Protein AF-A0A3B0P001-F1 (afdb_monomer)

Secondary structure (DSSP, 8-state):
-PPPSEEEEEEETTEEEEEEEEE-S-SS-EEEEETTEEEEEE-HHHHSSHHHHHHHHHHHHHHHHHHHH--PPP---BTTTTEEEETTEEEEEEEETTEEEEE-TTS-EEEEEEPPS-TTS-HHHHHHHHHHHHHHHHHHHHHHHHHHHHHTS---------------

Sequence (168 aa):
MKHPNQVRKTKINNQEYEIKFFYSNAKHVYLTYEDGAFLVRGSIINLLNSRFENFLNKAMLNILKKLSLKSKPKLEIDTLNKKIYYFGNLLNYQIKNNLIYLIDAKNNIIKKFKKSNNDKFDDAFLIKNFLKKELLSKFDFFAKEAANSILKKNLDFKYSLRDKKTSW

Foldseek 3Di:
DDAAPDWDWDADPNDIEIEGEHADDDPDWDWDADPRHIYIYYHPVLCPDPVNVVVVVVVVVVNVVVVVVPPPPPQQQDPPQQWGDDPNAIWHWDADPQKIFTAHPVRDGPDIDGNPPPPVDDPRRVVVVVSVVVVVVVVVVVVVVVVVVVVPDDDPDPDDDDPPPDDD

Solvent-accessible surface area (backbone atoms only — not comparable to full-atom values): 10271 Å² total; per-residue (Å²): 132,85,79,62,78,44,77,47,78,49,76,56,95,92,40,80,40,46,38,35,32,38,75,39,93,42,94,59,75,47,79,49,78,57,98,83,28,36,39,40,40,22,26,64,78,63,68,74,35,74,70,34,56,58,49,48,57,55,50,52,52,54,50,52,53,53,50,70,75,53,71,66,75,73,87,59,63,38,76,88,81,28,33,36,72,57,97,86,41,75,26,39,52,47,79,55,96,61,27,38,35,36,23,44,93,85,73,46,78,78,45,72,47,76,50,72,90,52,85,90,57,55,69,60,57,55,50,49,54,52,52,52,53,53,50,52,53,54,47,53,53,53,51,50,53,50,49,52,56,55,71,68,47,86,75,86,78,85,80,77,89,73,82,74,80,79,75,130

Structure (mmCIF, N/CA/C/O backbone):
data_AF-A0A3B0P001-F1
#
_entry.id   AF-A0A3B0P001-F1
#
loop_
_atom_site.group_PDB
_atom_site.id
_atom_site.type_symbol
_atom_site.label_atom_id
_atom_site.label_alt_id
_atom_site.label_comp_id
_atom_site.label_asym_id
_atom_site.label_entity_id
_atom_site.label_seq_id
_atom_site.pdbx_PDB_ins_code
_atom_site.Cartn_x
_atom_site.Cartn_y
_atom_site.Cartn_z
_atom_site.occupancy
_atom_site.B_iso_or_equiv
_atom_site.auth_seq_id
_atom_site.auth_comp_id
_atom_site.auth_asym_id
_atom_site.auth_atom_id
_atom_site.pdbx_PDB_model_num
ATOM 1 N N . MET A 1 1 ? 6.287 17.437 -18.373 1.00 55.69 1 MET A N 1
ATOM 2 C CA . MET A 1 1 ? 7.179 16.293 -18.689 1.00 55.69 1 MET A CA 1
ATOM 3 C C . MET A 1 1 ? 7.792 16.524 -20.063 1.00 55.69 1 MET A C 1
ATOM 5 O O . MET A 1 1 ? 7.101 17.073 -20.908 1.00 55.69 1 MET A O 1
ATOM 9 N N . LYS A 1 2 ? 9.063 16.155 -20.294 1.00 70.69 2 LYS A N 1
ATOM 10 C CA . LYS A 1 2 ? 9.642 16.192 -21.651 1.00 70.69 2 LYS A CA 1
ATOM 11 C C . LYS A 1 2 ? 8.877 15.213 -22.551 1.00 70.69 2 LYS A C 1
ATOM 13 O O . LYS A 1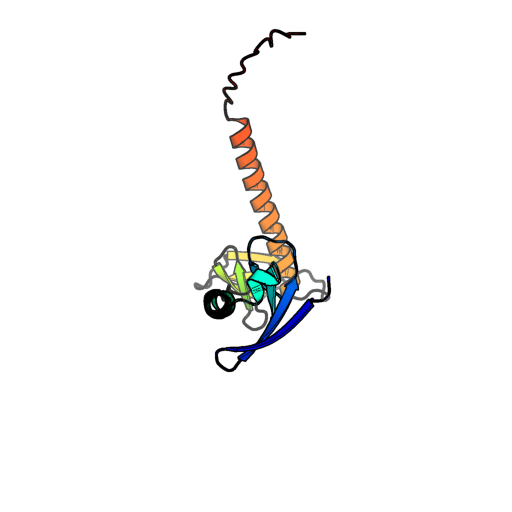 2 ? 8.508 14.140 -22.079 1.00 70.69 2 LYS A O 1
ATOM 18 N N . HIS A 1 3 ? 8.641 15.578 -23.809 1.00 84.06 3 HIS A N 1
ATOM 19 C CA . HIS A 1 3 ? 8.065 14.659 -24.792 1.00 84.06 3 HIS A CA 1
ATOM 20 C C . HIS A 1 3 ? 9.045 13.509 -25.084 1.00 84.06 3 HIS A C 1
ATOM 22 O O . HIS A 1 3 ? 10.259 13.736 -25.064 1.00 84.06 3 HIS A O 1
ATOM 28 N N . PRO A 1 4 ? 8.550 12.280 -25.313 1.00 89.75 4 PRO A N 1
ATOM 29 C CA . PRO A 1 4 ? 9.405 11.172 -25.712 1.00 89.75 4 PRO A CA 1
ATOM 30 C C . PRO A 1 4 ? 10.015 11.445 -27.086 1.00 89.75 4 PRO A C 1
ATOM 32 O O . PRO A 1 4 ? 9.366 12.004 -27.966 1.00 89.75 4 PRO A O 1
ATOM 35 N N . ASN A 1 5 ? 11.262 11.025 -27.273 1.00 90.31 5 ASN A N 1
ATOM 36 C CA . ASN A 1 5 ? 11.941 11.118 -28.562 1.00 90.31 5 ASN A CA 1
ATOM 37 C C . ASN A 1 5 ? 11.381 10.102 -29.563 1.00 90.31 5 ASN A C 1
ATOM 39 O O . ASN A 1 5 ? 11.346 10.366 -30.759 1.00 90.31 5 ASN A O 1
ATOM 43 N N . GLN A 1 6 ? 10.969 8.932 -29.073 1.00 90.75 6 GLN A N 1
ATOM 44 C CA . GLN A 1 6 ? 10.337 7.894 -29.877 1.00 90.75 6 GLN A CA 1
ATOM 45 C C . GLN A 1 6 ? 9.305 7.148 -29.035 1.00 90.75 6 GLN A C 1
ATOM 47 O O . GLN A 1 6 ? 9.506 6.916 -27.843 1.00 90.75 6 GLN A O 1
ATOM 52 N N . VAL A 1 7 ? 8.214 6.741 -29.672 1.00 91.31 7 VAL A N 1
ATOM 53 C CA . VAL A 1 7 ? 7.212 5.853 -29.089 1.00 91.31 7 VAL A CA 1
ATOM 54 C C . VAL A 1 7 ? 7.135 4.597 -29.944 1.00 91.31 7 VAL A C 1
ATOM 56 O O . VAL A 1 7 ? 7.063 4.682 -31.169 1.00 91.31 7 VAL A O 1
ATOM 59 N N . ARG A 1 8 ? 7.167 3.429 -29.307 1.00 91.00 8 ARG A N 1
ATOM 60 C CA . ARG A 1 8 ? 6.901 2.139 -29.949 1.00 91.00 8 ARG A CA 1
ATOM 61 C C . ARG A 1 8 ? 5.766 1.438 -29.228 1.00 91.00 8 ARG A C 1
ATOM 63 O O . ARG A 1 8 ? 5.572 1.633 -28.032 1.00 91.00 8 ARG A O 1
ATOM 70 N N . LYS A 1 9 ? 5.047 0.591 -29.952 1.00 90.81 9 LYS A N 1
ATOM 71 C CA . LYS A 1 9 ? 4.062 -0.313 -29.368 1.00 90.81 9 LYS A CA 1
ATOM 72 C C . LYS A 1 9 ? 4.566 -1.737 -29.479 1.00 90.81 9 LYS A C 1
ATOM 74 O O . LYS A 1 9 ? 5.202 -2.095 -30.468 1.00 90.81 9 LYS A O 1
ATOM 79 N N . THR A 1 10 ? 4.300 -2.533 -28.457 1.00 89.38 10 THR A N 1
ATOM 80 C CA . THR A 1 10 ? 4.584 -3.965 -28.479 1.00 89.38 10 THR A CA 1
ATOM 81 C C . THR A 1 10 ? 3.448 -4.734 -27.832 1.00 89.38 10 THR A C 1
ATOM 83 O O . THR A 1 10 ? 2.731 -4.205 -26.982 1.00 89.38 10 THR A O 1
ATOM 86 N N . LYS A 1 11 ? 3.283 -5.992 -28.230 1.00 87.50 11 LYS A N 1
ATOM 87 C CA . LYS A 1 11 ? 2.256 -6.880 -27.695 1.00 87.50 11 LYS A CA 1
ATOM 88 C C . LYS A 1 11 ? 2.921 -7.955 -26.844 1.00 87.50 11 LYS A C 1
ATOM 90 O O . LYS A 1 11 ? 3.753 -8.709 -27.338 1.00 87.50 11 LYS A O 1
ATOM 95 N N . ILE A 1 12 ? 2.541 -8.031 -25.571 1.00 85.25 12 ILE A N 1
ATOM 96 C CA . ILE A 1 12 ? 3.012 -9.051 -24.626 1.00 85.25 12 ILE A CA 1
ATOM 97 C C . ILE A 1 12 ? 1.779 -9.689 -23.984 1.00 85.25 12 ILE A C 1
ATOM 99 O O . ILE A 1 12 ? 0.922 -8.977 -23.472 1.00 85.25 12 ILE A O 1
ATOM 103 N N . ASN A 1 13 ? 1.675 -11.023 -24.007 1.00 79.88 13 ASN A N 1
ATOM 104 C CA . ASN A 1 13 ? 0.548 -11.775 -23.428 1.00 79.88 13 ASN A CA 1
ATOM 105 C C . ASN A 1 13 ? -0.833 -11.240 -23.858 1.00 79.88 13 ASN A C 1
ATOM 107 O O . ASN A 1 13 ? -1.716 -11.024 -23.035 1.00 79.88 13 ASN A O 1
ATOM 111 N N . ASN A 1 14 ? -1.003 -10.991 -25.157 1.00 83.06 14 ASN A N 1
ATOM 112 C CA . ASN A 1 14 ? -2.212 -10.422 -25.760 1.00 83.06 14 ASN A CA 1
ATOM 113 C C . ASN A 1 14 ? -2.609 -8.999 -25.331 1.00 83.06 14 ASN A C 1
ATOM 115 O O . ASN A 1 14 ? -3.599 -8.490 -25.850 1.00 83.06 14 ASN A O 1
ATOM 119 N N . GLN A 1 15 ? -1.812 -8.323 -24.504 1.00 86.69 15 GLN A N 1
ATOM 120 C CA . GLN A 1 15 ? -2.007 -6.923 -24.142 1.00 86.69 15 GLN A CA 1
ATOM 121 C C . GLN A 1 15 ? -1.010 -6.027 -24.890 1.00 86.69 15 GLN A C 1
ATOM 123 O O . GLN A 1 15 ? 0.166 -6.369 -25.046 1.00 86.69 15 GLN A O 1
ATOM 128 N N . GLU A 1 16 ? -1.493 -4.892 -25.394 1.00 90.56 16 GLU A N 1
ATOM 129 C CA . GLU A 1 16 ? -0.663 -3.891 -26.063 1.00 90.56 16 GLU A CA 1
ATOM 130 C C . GLU A 1 16 ? -0.068 -2.930 -25.028 1.00 90.56 16 GLU A C 1
ATOM 132 O O . GLU A 1 16 ? -0.773 -2.423 -24.154 1.00 90.56 16 GLU A O 1
ATOM 137 N N . TYR A 1 17 ? 1.236 -2.691 -25.125 1.00 91.88 17 TYR A N 1
ATOM 138 C CA . TYR A 1 17 ? 1.977 -1.795 -24.249 1.00 91.88 17 TYR A CA 1
ATOM 139 C C . TYR A 1 17 ? 2.716 -0.738 -25.060 1.00 91.88 17 TYR A C 1
ATOM 141 O O . TYR A 1 17 ? 3.290 -1.015 -26.116 1.00 91.88 17 TYR A O 1
ATOM 149 N N . GLU A 1 18 ? 2.744 0.476 -24.518 1.00 93.19 18 GLU A N 1
ATOM 150 C CA . GLU A 1 18 ? 3.504 1.591 -25.067 1.00 93.19 18 GLU A CA 1
ATOM 151 C C . GLU A 1 18 ? 4.912 1.631 -24.455 1.00 93.19 18 GLU A C 1
ATOM 153 O O . GLU A 1 18 ? 5.079 1.500 -23.240 1.00 93.19 18 GLU A O 1
ATOM 158 N N . ILE A 1 19 ? 5.925 1.838 -25.296 1.00 94.00 19 ILE A N 1
ATOM 159 C CA . ILE A 1 19 ? 7.320 2.044 -24.909 1.00 94.00 19 ILE A CA 1
ATOM 160 C C . ILE A 1 19 ? 7.747 3.439 -25.363 1.00 94.00 19 ILE A C 1
ATOM 162 O O . ILE A 1 19 ? 7.835 3.719 -26.558 1.00 94.00 19 ILE A O 1
ATOM 166 N N . LYS A 1 20 ? 8.039 4.310 -24.401 1.00 94.06 20 LYS A N 1
ATOM 167 C CA . LYS A 1 20 ? 8.483 5.689 -24.605 1.00 94.06 20 LYS A CA 1
ATOM 168 C C . LYS A 1 20 ? 9.994 5.773 -24.410 1.00 94.06 20 LYS A C 1
ATOM 170 O O . LYS A 1 20 ? 10.501 5.513 -23.320 1.00 94.06 20 LYS A O 1
ATOM 175 N N . PHE A 1 21 ? 10.710 6.160 -25.455 1.00 91.19 21 PHE A N 1
ATOM 176 C CA . PHE A 1 21 ? 12.159 6.318 -25.459 1.00 91.19 21 PHE A CA 1
ATOM 177 C C . PHE A 1 21 ? 12.545 7.776 -25.233 1.00 91.19 21 PHE A C 1
ATOM 179 O O . PHE A 1 21 ? 12.038 8.684 -25.893 1.00 91.19 21 PHE A O 1
ATOM 186 N N . PHE A 1 22 ? 13.487 7.983 -24.323 1.00 91.56 22 PHE A N 1
ATOM 187 C CA . PHE A 1 22 ? 14.065 9.274 -23.986 1.00 91.56 22 PHE A CA 1
ATOM 188 C C . PHE A 1 22 ? 15.575 9.191 -24.167 1.00 91.56 22 PHE A C 1
ATOM 190 O O . PHE A 1 22 ? 16.278 8.530 -23.395 1.00 91.56 22 PHE A O 1
ATOM 197 N N . TYR A 1 23 ? 16.072 9.866 -25.195 1.00 89.88 23 TYR A N 1
ATOM 198 C CA . TYR A 1 23 ? 17.493 9.864 -25.501 1.00 89.88 23 TYR A CA 1
ATOM 199 C C . TYR A 1 23 ? 18.248 10.767 -24.529 1.00 89.88 23 TYR A C 1
ATOM 201 O O . TYR A 1 23 ? 17.859 11.906 -24.269 1.00 89.88 23 TYR A O 1
ATOM 209 N N . SER A 1 24 ? 19.327 10.239 -23.962 1.00 86.88 24 SER A N 1
ATOM 210 C CA . SER A 1 24 ? 20.197 10.955 -23.031 1.00 86.88 24 SER A CA 1
ATOM 211 C C . SER A 1 24 ? 21.647 10.513 -23.200 1.00 86.88 24 SER A C 1
ATOM 213 O O . SER A 1 24 ? 21.918 9.438 -23.722 1.00 86.88 24 SER A O 1
ATOM 215 N N . ASN A 1 25 ? 22.603 11.292 -22.696 1.00 84.56 25 ASN A N 1
ATOM 216 C CA . ASN A 1 25 ? 24.025 10.915 -22.725 1.00 84.56 25 ASN A CA 1
ATOM 217 C C . ASN A 1 25 ? 24.397 9.902 -21.621 1.00 84.56 25 ASN A C 1
ATOM 219 O O . ASN A 1 25 ? 25.548 9.823 -21.199 1.00 84.56 25 ASN A O 1
ATOM 223 N N . ALA A 1 26 ? 23.425 9.141 -21.110 1.00 83.00 26 ALA A N 1
ATOM 224 C CA . ALA A 1 26 ? 23.663 8.168 -20.055 1.00 83.00 26 ALA A CA 1
ATOM 225 C C . ALA A 1 26 ? 24.443 6.955 -20.584 1.00 83.00 26 ALA A C 1
ATOM 227 O O . ALA A 1 26 ? 24.102 6.368 -21.614 1.00 83.00 26 ALA A O 1
ATOM 228 N N . LYS A 1 27 ? 25.464 6.539 -19.823 1.00 82.06 27 LYS A N 1
ATOM 229 C CA . LYS A 1 27 ? 26.258 5.330 -20.098 1.00 82.06 27 LYS A CA 1
ATOM 230 C C . LYS A 1 27 ? 25.424 4.047 -19.999 1.00 82.06 27 LYS A C 1
ATOM 232 O O . LYS A 1 27 ? 25.684 3.089 -20.720 1.00 82.06 27 LYS A O 1
ATOM 237 N N . HIS A 1 28 ? 24.433 4.033 -19.111 1.00 84.69 28 HIS A N 1
ATOM 238 C CA . HIS A 1 28 ? 23.558 2.890 -18.860 1.00 84.69 28 HIS A CA 1
ATOM 239 C C . HIS A 1 28 ? 22.159 3.124 -19.425 1.00 84.69 28 HIS A C 1
ATOM 241 O O . HIS A 1 28 ? 21.709 4.265 -19.542 1.00 84.69 28 HIS A O 1
ATOM 247 N N . VAL A 1 29 ? 21.471 2.025 -19.739 1.00 86.25 29 VAL A N 1
ATOM 248 C CA . VAL A 1 29 ? 20.065 2.043 -20.139 1.00 86.25 29 VAL A CA 1
ATOM 249 C C . VAL A 1 29 ? 19.195 1.705 -18.935 1.00 86.25 29 VAL A C 1
ATOM 251 O O . VAL A 1 29 ? 19.408 0.691 -18.271 1.00 86.25 29 VAL A O 1
ATOM 254 N N . TYR A 1 30 ? 18.205 2.549 -18.669 1.00 88.62 30 TYR A N 1
ATOM 255 C CA . TYR A 1 30 ? 17.234 2.369 -17.596 1.00 88.62 30 TYR A CA 1
ATOM 256 C C . TYR A 1 30 ? 15.855 2.099 -18.191 1.00 88.62 30 TYR A C 1
ATOM 258 O O . TYR A 1 30 ? 15.430 2.809 -19.102 1.00 88.62 30 TYR A O 1
ATOM 266 N N . LEU A 1 31 ? 15.166 1.091 -17.651 1.00 91.69 31 LEU A N 1
ATOM 267 C CA . LEU A 1 31 ? 13.786 0.747 -17.985 1.00 91.69 31 LEU A CA 1
ATOM 268 C C . LEU A 1 31 ? 12.926 0.849 -16.722 1.00 91.69 31 LEU A C 1
ATOM 270 O O . LEU A 1 31 ? 13.185 0.142 -15.745 1.00 91.69 31 LEU A O 1
ATOM 274 N N . THR A 1 32 ? 11.899 1.694 -16.752 1.00 91.38 32 THR A N 1
ATOM 275 C CA . THR A 1 32 ? 10.868 1.775 -15.705 1.00 91.38 32 THR A CA 1
ATOM 276 C C . THR A 1 32 ? 9.477 1.557 -16.297 1.00 91.38 32 THR A C 1
ATOM 278 O O . THR A 1 32 ? 9.299 1.597 -17.514 1.00 91.38 32 THR A O 1
ATOM 281 N N . TYR A 1 33 ? 8.497 1.264 -15.442 1.00 90.56 33 TYR A N 1
ATOM 282 C CA . TYR A 1 33 ? 7.090 1.168 -15.825 1.00 90.56 33 TYR A CA 1
ATOM 283 C C . TYR A 1 33 ? 6.284 2.128 -14.958 1.00 90.56 33 TYR A C 1
ATOM 285 O O . TYR A 1 33 ? 6.233 1.961 -13.738 1.00 90.56 33 TYR A O 1
ATOM 293 N N . GLU A 1 34 ? 5.711 3.143 -15.593 1.00 85.88 34 GLU A N 1
ATOM 294 C CA . GLU A 1 34 ? 5.021 4.268 -14.959 1.00 85.88 34 GLU A CA 1
ATOM 295 C C . GLU A 1 34 ? 3.768 4.589 -15.781 1.00 85.88 34 GLU A C 1
ATOM 297 O O . GLU A 1 34 ? 3.817 4.606 -17.011 1.00 85.88 34 GLU A O 1
ATOM 302 N N . ASP A 1 35 ? 2.637 4.800 -15.104 1.00 81.62 35 ASP A N 1
ATOM 303 C CA . ASP A 1 35 ? 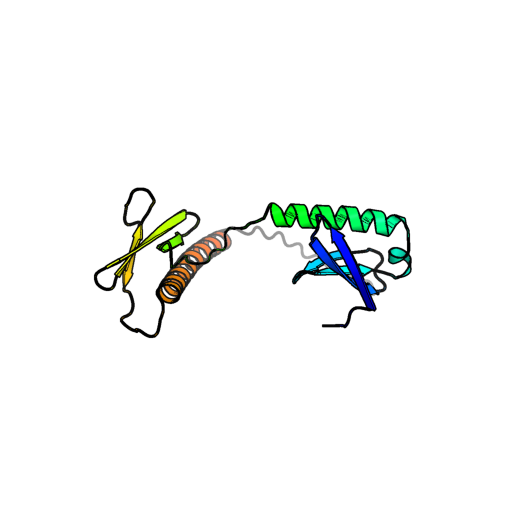1.364 5.222 -15.710 1.00 81.62 35 ASP A CA 1
ATOM 304 C C . ASP A 1 35 ? 0.922 4.401 -16.936 1.00 81.62 35 ASP A C 1
ATOM 306 O O . ASP A 1 35 ? 0.400 4.926 -17.918 1.00 81.62 35 ASP A O 1
ATOM 310 N N . GLY A 1 36 ? 1.145 3.085 -16.897 1.00 83.81 36 GLY A N 1
ATOM 311 C CA . GLY A 1 36 ? 0.732 2.172 -17.964 1.00 83.81 36 GLY A CA 1
ATOM 312 C C . GLY A 1 36 ? 1.720 2.039 -19.130 1.00 83.81 36 GLY A C 1
ATOM 313 O O . GLY A 1 36 ? 1.496 1.203 -20.005 1.00 83.81 36 GLY A O 1
ATOM 314 N N . ALA A 1 37 ? 2.823 2.794 -19.133 1.00 90.06 37 ALA A N 1
ATOM 315 C CA . ALA A 1 37 ? 3.824 2.789 -20.197 1.00 90.06 37 ALA A CA 1
ATOM 316 C C . ALA A 1 37 ? 5.218 2.387 -19.691 1.00 90.06 37 ALA A C 1
ATOM 318 O O . ALA A 1 37 ? 5.622 2.681 -18.564 1.00 90.06 37 ALA A O 1
ATOM 319 N N . PHE A 1 38 ? 5.990 1.739 -20.559 1.00 93.75 38 PHE A N 1
ATOM 320 C CA . PHE A 1 38 ? 7.409 1.493 -20.331 1.00 93.75 38 PHE A CA 1
ATOM 321 C C . PHE A 1 38 ? 8.217 2.721 -20.729 1.00 93.75 38 PHE A C 1
ATOM 323 O O . PHE A 1 38 ? 8.080 3.224 -21.842 1.00 93.75 38 PHE A O 1
ATOM 330 N N . LEU A 1 39 ? 9.083 3.196 -19.841 1.00 93.00 39 LEU A N 1
ATOM 331 C CA . LEU A 1 39 ? 9.956 4.336 -20.097 1.00 93.00 39 LEU A CA 1
ATOM 332 C C . LEU A 1 39 ? 11.396 3.843 -20.221 1.00 93.00 39 LEU A C 1
ATOM 334 O O . LEU A 1 39 ? 11.943 3.259 -19.285 1.00 93.00 39 LEU A O 1
ATOM 338 N N . VAL A 1 40 ? 12.015 4.100 -21.369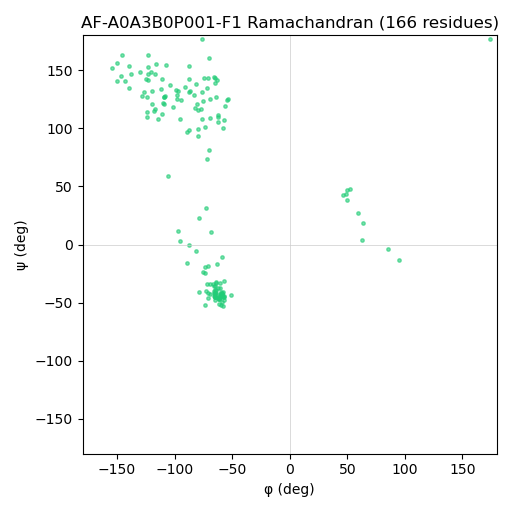 1.00 92.69 40 VAL A N 1
ATOM 339 C CA . VAL A 1 40 ? 13.410 3.752 -21.653 1.00 92.69 40 VAL A CA 1
ATOM 340 C C . VAL A 1 40 ? 14.246 5.024 -21.697 1.00 92.69 40 VAL A C 1
ATOM 342 O O . VAL A 1 40 ? 13.933 5.948 -22.445 1.00 92.69 40 VAL A O 1
ATOM 345 N N . ARG A 1 41 ? 15.333 5.072 -20.923 1.00 90.62 41 ARG A N 1
ATOM 346 C CA . ARG A 1 41 ? 16.299 6.184 -20.914 1.00 90.62 41 ARG A CA 1
ATOM 347 C C . ARG A 1 41 ? 17.702 5.670 -21.195 1.00 90.62 41 ARG A C 1
ATOM 349 O O . ARG A 1 41 ? 18.166 4.780 -20.488 1.00 90.62 41 ARG A O 1
ATOM 356 N N . GLY A 1 42 ? 18.388 6.252 -22.173 1.00 88.56 42 GLY A N 1
ATOM 357 C CA . GLY A 1 42 ? 19.765 5.886 -22.511 1.00 88.56 42 GLY A CA 1
ATOM 358 C C . GLY A 1 42 ? 20.279 6.588 -23.764 1.00 88.56 42 GLY A C 1
ATOM 359 O O . GLY A 1 42 ? 19.535 7.314 -24.427 1.00 88.56 42 GLY A O 1
ATOM 360 N N . SER A 1 43 ? 21.549 6.360 -24.098 1.00 87.62 43 SER A N 1
ATOM 361 C CA . SER A 1 43 ? 22.138 6.864 -25.341 1.00 87.62 43 SER A CA 1
ATOM 362 C C . SER A 1 43 ? 21.598 6.130 -26.566 1.00 87.62 43 SER A C 1
ATOM 364 O O . SER A 1 43 ? 21.390 4.918 -26.535 1.00 87.62 43 SER A O 1
ATOM 366 N N . ILE A 1 44 ? 21.404 6.860 -27.670 1.00 84.81 44 ILE A N 1
ATOM 367 C CA . ILE A 1 44 ? 20.907 6.316 -28.949 1.00 84.81 44 ILE A CA 1
ATOM 368 C C . ILE A 1 44 ? 21.716 5.091 -29.392 1.00 84.81 44 ILE A C 1
ATOM 370 O O . ILE A 1 44 ? 21.141 4.078 -29.776 1.00 84.81 44 ILE A O 1
ATOM 374 N N . ILE A 1 45 ? 23.045 5.161 -29.268 1.00 82.25 45 ILE A N 1
ATOM 375 C CA . ILE A 1 45 ? 23.972 4.095 -29.675 1.00 82.25 45 ILE A CA 1
ATOM 376 C C . ILE A 1 45 ? 23.649 2.778 -28.954 1.00 82.25 45 ILE A C 1
ATOM 378 O O . ILE A 1 45 ? 23.642 1.712 -29.565 1.00 82.25 45 ILE A O 1
ATOM 382 N N . ASN A 1 46 ? 23.328 2.850 -27.661 1.00 78.69 46 ASN A N 1
ATOM 383 C CA . ASN A 1 46 ? 22.999 1.673 -26.863 1.00 78.69 46 ASN A CA 1
ATOM 384 C C . ASN A 1 46 ? 21.593 1.131 -27.159 1.00 78.69 46 ASN A C 1
ATOM 386 O O . ASN A 1 46 ? 21.345 -0.049 -26.928 1.00 78.69 46 ASN A O 1
ATOM 390 N N . LEU A 1 47 ? 20.684 1.970 -27.663 1.00 80.00 47 LEU A N 1
ATOM 391 C CA . LEU A 1 47 ? 19.277 1.632 -27.906 1.00 80.00 47 LEU A CA 1
ATOM 392 C C . LEU A 1 47 ? 19.010 1.043 -29.299 1.00 80.00 47 LEU A C 1
ATOM 394 O O . LEU A 1 47 ? 17.959 0.450 -29.512 1.00 80.00 47 LEU A O 1
ATOM 398 N N . LEU A 1 48 ? 19.947 1.182 -30.240 1.00 78.38 48 LEU A N 1
ATOM 399 C CA . LEU A 1 48 ? 19.827 0.646 -31.604 1.00 78.38 48 LEU A CA 1
ATOM 400 C C . LEU A 1 48 ? 20.501 -0.727 -31.791 1.00 78.38 48 LEU A C 1
ATOM 402 O O . LEU A 1 48 ? 20.526 -1.263 -32.895 1.00 78.38 48 LEU A O 1
ATOM 406 N N . ASN A 1 49 ? 21.061 -1.310 -30.729 1.00 80.38 49 ASN A N 1
ATOM 407 C CA . ASN A 1 49 ? 21.780 -2.584 -30.789 1.00 80.38 49 ASN A CA 1
ATOM 408 C C . ASN A 1 49 ? 20.827 -3.787 -30.617 1.00 80.38 49 ASN A C 1
ATOM 410 O O . ASN A 1 49 ? 19.947 -3.767 -29.760 1.00 80.38 49 ASN A O 1
ATOM 414 N N . SER A 1 50 ? 21.055 -4.891 -31.335 1.00 83.06 50 SER A N 1
ATOM 415 C CA . SER A 1 50 ? 20.313 -6.154 -31.158 1.00 83.06 50 SER A CA 1
ATOM 416 C C . SER A 1 50 ? 20.384 -6.710 -29.727 1.00 83.06 50 SER A C 1
ATOM 418 O O . SER A 1 50 ? 19.420 -7.294 -29.228 1.00 83.06 50 SER A O 1
ATOM 420 N N . ARG A 1 51 ? 21.493 -6.473 -29.012 1.00 83.44 51 ARG A N 1
ATOM 421 C CA . ARG A 1 51 ? 21.621 -6.810 -27.582 1.00 83.44 51 ARG A CA 1
ATOM 422 C C . ARG A 1 51 ? 20.588 -6.086 -26.719 1.00 83.44 51 ARG A C 1
ATOM 424 O O . ARG A 1 51 ? 20.149 -6.640 -25.711 1.00 83.44 51 ARG A O 1
ATOM 431 N N . PHE A 1 52 ? 20.206 -4.869 -27.102 1.00 86.94 52 PHE A N 1
ATOM 432 C CA . PHE A 1 52 ? 19.222 -4.086 -26.369 1.00 86.94 52 PHE A CA 1
ATOM 433 C C . PHE A 1 52 ? 17.805 -4.633 -26.549 1.00 86.94 52 PHE A C 1
ATOM 435 O O . PHE A 1 52 ? 17.100 -4.742 -25.555 1.00 86.94 52 PHE A O 1
ATOM 442 N N . GLU A 1 53 ? 17.411 -5.072 -27.746 1.00 84.88 53 GLU A N 1
ATOM 443 C CA . GLU A 1 53 ? 16.086 -5.681 -27.965 1.00 84.88 53 GLU A CA 1
ATOM 444 C C . GLU A 1 53 ? 15.882 -6.933 -27.087 1.00 84.88 53 GLU A C 1
ATOM 446 O O . GLU A 1 53 ? 14.856 -7.092 -26.420 1.00 84.88 53 GLU A O 1
ATOM 451 N N . ASN A 1 54 ? 16.911 -7.781 -26.971 1.00 84.94 54 ASN A N 1
ATOM 452 C CA . ASN A 1 54 ? 16.879 -8.940 -26.071 1.00 84.94 54 ASN A CA 1
ATOM 453 C C . ASN A 1 54 ? 16.790 -8.538 -24.589 1.00 84.94 54 ASN A C 1
ATOM 455 O O . ASN A 1 54 ? 16.049 -9.152 -23.813 1.00 84.94 54 ASN A O 1
ATOM 459 N N . PHE A 1 55 ? 17.536 -7.505 -24.184 1.00 87.75 55 PHE A N 1
ATOM 460 C CA . PHE A 1 55 ? 17.447 -6.944 -22.836 1.00 87.75 55 PHE A CA 1
ATOM 461 C C . PHE A 1 55 ? 16.048 -6.389 -22.553 1.00 87.75 55 PHE A C 1
ATOM 463 O O . PHE A 1 55 ? 15.481 -6.694 -21.505 1.00 87.75 55 PHE A O 1
ATOM 470 N N . LEU A 1 56 ? 15.489 -5.617 -23.486 1.00 90.31 56 LEU A N 1
ATOM 471 C CA . LEU A 1 56 ? 14.205 -4.942 -23.363 1.00 90.31 56 LEU A CA 1
ATOM 472 C C . LEU A 1 56 ? 13.086 -5.959 -23.141 1.00 90.31 56 LEU A C 1
ATOM 474 O O . LEU A 1 56 ? 12.394 -5.880 -22.129 1.00 90.31 56 LEU A O 1
ATOM 478 N N . ASN A 1 57 ? 12.990 -6.977 -24.000 1.00 87.69 57 ASN A N 1
ATOM 479 C CA . ASN A 1 57 ? 11.987 -8.035 -23.874 1.00 87.69 57 ASN A CA 1
ATOM 480 C C . ASN A 1 57 ? 12.073 -8.756 -22.518 1.00 87.69 57 ASN A C 1
ATOM 482 O O . ASN A 1 57 ? 11.073 -8.896 -21.808 1.00 87.69 57 ASN A O 1
ATOM 486 N N . LYS A 1 58 ? 13.280 -9.163 -22.102 1.00 90.00 58 LYS A N 1
ATOM 487 C CA . LYS A 1 58 ? 13.489 -9.859 -20.822 1.00 90.00 58 LYS A CA 1
ATOM 488 C C . LYS A 1 58 ? 13.178 -8.964 -19.619 1.00 90.00 58 LYS A C 1
ATOM 490 O O . LYS A 1 58 ? 12.576 -9.415 -18.643 1.00 90.00 58 LYS A O 1
ATOM 495 N N . ALA A 1 59 ? 13.590 -7.700 -19.669 1.00 90.69 59 ALA A N 1
ATOM 496 C CA . ALA A 1 59 ? 13.377 -6.744 -18.592 1.00 90.69 59 ALA A CA 1
ATOM 497 C C . ALA A 1 59 ? 11.892 -6.378 -18.448 1.00 90.69 59 ALA A C 1
ATOM 499 O O . ALA A 1 59 ? 11.380 -6.380 -17.328 1.00 90.69 59 ALA A O 1
ATOM 500 N N . MET A 1 60 ? 11.183 -6.161 -19.559 1.00 92.12 60 MET A N 1
ATOM 501 C CA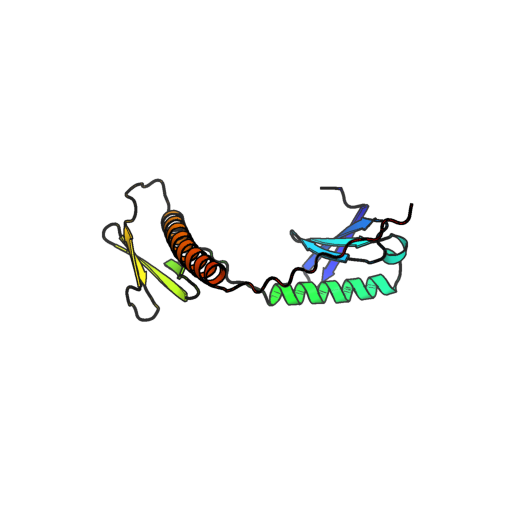 . MET A 1 60 ? 9.740 -5.910 -19.573 1.00 92.12 60 MET A CA 1
ATOM 502 C C . MET A 1 60 ? 8.959 -7.070 -18.950 1.00 92.12 60 MET A C 1
ATOM 504 O O . MET A 1 60 ? 8.170 -6.848 -18.032 1.00 92.12 60 MET A O 1
ATOM 508 N N . LEU A 1 61 ? 9.231 -8.312 -19.366 1.00 90.88 61 LEU A N 1
ATOM 509 C CA . LEU A 1 61 ? 8.587 -9.502 -18.797 1.00 90.88 61 LEU A CA 1
ATOM 510 C C . LEU A 1 61 ? 8.824 -9.625 -17.285 1.00 90.88 61 LEU A C 1
ATOM 512 O O . LEU A 1 61 ? 7.896 -9.906 -16.526 1.00 90.88 61 LEU A O 1
ATOM 516 N N . ASN A 1 62 ? 10.050 -9.362 -16.826 1.00 89.12 62 ASN A N 1
ATOM 517 C CA . ASN A 1 62 ? 10.377 -9.378 -15.400 1.00 89.12 62 ASN A CA 1
ATOM 518 C C . ASN A 1 62 ? 9.631 -8.296 -14.607 1.00 89.12 62 ASN A C 1
ATOM 520 O O . ASN A 1 62 ? 9.200 -8.553 -13.480 1.00 89.12 62 ASN A O 1
ATOM 524 N N . ILE A 1 63 ? 9.481 -7.093 -15.169 1.00 88.25 63 ILE A N 1
ATOM 525 C CA . ILE A 1 63 ? 8.717 -6.007 -14.545 1.00 88.25 63 ILE A CA 1
ATOM 526 C C . ILE A 1 63 ? 7.238 -6.392 -14.453 1.00 88.25 63 ILE A C 1
ATOM 528 O O . ILE A 1 63 ? 6.667 -6.311 -13.366 1.00 88.25 63 ILE A O 1
ATOM 532 N N . LEU A 1 64 ? 6.641 -6.895 -15.537 1.00 88.12 64 LEU A N 1
ATOM 533 C CA . LEU A 1 64 ? 5.243 -7.342 -15.553 1.00 88.12 64 LEU A CA 1
ATOM 534 C C . LEU A 1 64 ? 4.990 -8.465 -14.543 1.00 88.12 64 LEU A C 1
ATOM 536 O O . LEU A 1 64 ? 4.025 -8.403 -13.785 1.00 88.12 64 LEU A O 1
ATOM 540 N N . LYS A 1 65 ? 5.900 -9.442 -14.446 1.00 86.19 65 LYS A N 1
ATOM 541 C CA . LYS A 1 65 ? 5.822 -10.513 -13.442 1.00 86.19 65 LYS A CA 1
ATOM 542 C C . LYS A 1 65 ? 5.892 -9.973 -12.009 1.00 86.19 65 LYS A C 1
ATOM 544 O O . LYS A 1 65 ? 5.206 -10.468 -11.122 1.00 86.19 65 LYS A O 1
ATOM 549 N N . LYS A 1 66 ? 6.706 -8.945 -11.752 1.00 82.38 66 LYS A N 1
ATOM 550 C CA . LYS A 1 66 ? 6.752 -8.286 -10.433 1.00 82.38 66 LYS A CA 1
ATOM 551 C C . LYS A 1 66 ? 5.477 -7.503 -10.126 1.00 82.38 66 LYS A C 1
ATOM 553 O O . LYS A 1 66 ? 5.104 -7.424 -8.958 1.00 82.38 66 LYS A O 1
ATOM 558 N N . LEU A 1 67 ? 4.839 -6.917 -11.137 1.00 77.88 67 LEU A N 1
ATOM 559 C CA . LEU A 1 67 ? 3.575 -6.195 -10.985 1.00 77.88 67 LEU A CA 1
ATOM 560 C C . LEU A 1 67 ? 2.417 -7.155 -10.702 1.00 77.88 67 LEU A C 1
ATOM 562 O O . LEU A 1 67 ? 1.642 -6.889 -9.790 1.00 77.88 67 LEU A O 1
ATOM 566 N N . SER A 1 68 ? 2.352 -8.299 -11.391 1.00 71.81 68 SER A N 1
ATOM 567 C CA . SER A 1 68 ? 1.323 -9.316 -11.133 1.00 71.81 68 SER A CA 1
ATOM 568 C C . SER A 1 68 ? 1.451 -9.949 -9.744 1.00 71.81 68 SER A C 1
ATOM 570 O O . SER A 1 68 ? 0.445 -10.199 -9.089 1.00 71.81 68 SER A O 1
ATOM 572 N N . LEU A 1 69 ? 2.680 -10.141 -9.248 1.00 67.19 69 LEU A N 1
ATOM 573 C CA . LEU A 1 69 ? 2.941 -10.644 -7.891 1.00 67.19 69 LEU A CA 1
ATOM 574 C C . LEU A 1 69 ? 2.670 -9.607 -6.788 1.00 67.19 69 LEU A C 1
ATOM 576 O O . LEU A 1 69 ? 2.519 -9.967 -5.623 1.00 67.19 69 LEU A O 1
ATOM 580 N N . LYS A 1 70 ? 2.619 -8.314 -7.129 1.00 56.88 70 LYS A N 1
ATOM 581 C CA . LYS A 1 70 ? 2.310 -7.221 -6.202 1.00 56.88 70 LYS A CA 1
ATOM 582 C C . LYS A 1 70 ? 0.895 -6.695 -6.432 1.00 56.88 70 LYS A C 1
ATOM 584 O O . LYS A 1 70 ? 0.710 -5.490 -6.589 1.00 56.88 70 LYS A O 1
ATOM 589 N N . SER A 1 71 ? -0.128 -7.540 -6.308 1.00 56.66 71 SER A N 1
ATOM 590 C CA . SER A 1 71 ? -1.423 -7.020 -5.859 1.00 56.66 71 SER A CA 1
ATOM 591 C C . SER A 1 71 ? -1.289 -6.678 -4.372 1.00 56.66 71 SER A C 1
ATOM 593 O O . SER A 1 71 ? -1.746 -7.413 -3.497 1.00 56.66 71 SER A O 1
ATOM 595 N N . LYS A 1 72 ? -0.586 -5.581 -4.050 1.00 56.16 72 LYS A N 1
ATOM 596 C CA . LYS A 1 72 ? -0.716 -5.008 -2.709 1.00 56.16 72 LYS A CA 1
ATOM 597 C C . LYS A 1 72 ? -2.215 -4.792 -2.510 1.00 56.16 72 LYS A C 1
ATOM 599 O O . LYS A 1 72 ? -2.816 -4.159 -3.383 1.00 56.16 72 LYS A O 1
ATOM 604 N N . PRO A 1 73 ? -2.824 -5.325 -1.438 1.00 55.25 73 PRO A N 1
ATOM 605 C CA . PRO A 1 73 ? -4.223 -5.048 -1.179 1.00 55.25 73 PRO A CA 1
ATOM 606 C C . PRO A 1 73 ? -4.358 -3.531 -1.157 1.00 55.25 73 PRO A C 1
ATOM 608 O O . PRO A 1 73 ? -3.604 -2.843 -0.458 1.00 55.25 73 PRO A O 1
ATOM 611 N N . LYS A 1 74 ? -5.246 -2.996 -1.998 1.00 59.66 74 LYS A N 1
ATOM 612 C CA . LYS A 1 74 ? -5.590 -1.585 -1.907 1.00 59.66 74 LYS A CA 1
ATOM 613 C C . LYS A 1 74 ? -6.071 -1.382 -0.475 1.00 59.66 74 LYS A C 1
ATOM 615 O O . LYS A 1 74 ? -7.029 -2.023 -0.058 1.00 59.66 74 LYS A O 1
ATOM 620 N N . LEU A 1 75 ? -5.396 -0.521 0.286 1.00 65.69 75 LEU A N 1
ATOM 621 C CA . LEU A 1 75 ? -5.808 -0.127 1.642 1.00 65.69 75 LEU A CA 1
ATOM 622 C C . LEU A 1 75 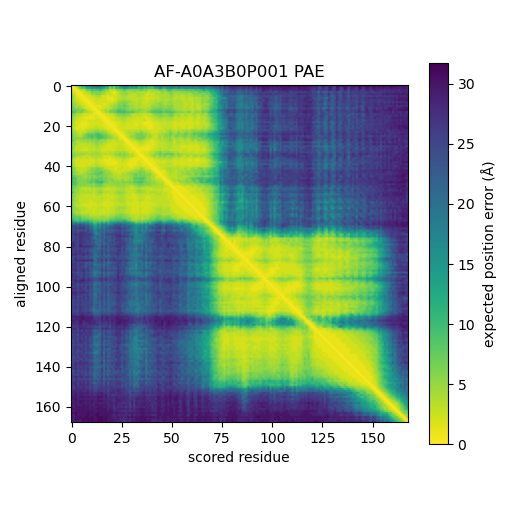? -7.039 0.799 1.590 1.00 65.69 75 LEU A C 1
ATOM 624 O O . LEU A 1 75 ? -7.185 1.721 2.391 1.00 65.69 75 LEU A O 1
ATOM 628 N N . GLU A 1 76 ? -7.889 0.597 0.589 1.00 74.69 76 GLU A N 1
ATOM 629 C CA . GLU A 1 76 ? -9.163 1.268 0.448 1.00 74.69 76 GLU A CA 1
ATOM 630 C C . GLU A 1 76 ? -10.131 0.663 1.465 1.00 74.69 76 GLU A C 1
ATOM 632 O O . GLU A 1 76 ? -10.079 -0.526 1.787 1.00 74.69 76 GLU A O 1
ATOM 637 N N . ILE A 1 77 ? -10.982 1.518 2.019 1.00 83.62 77 ILE A N 1
ATOM 638 C CA . ILE A 1 77 ? -12.065 1.083 2.891 1.00 83.62 77 ILE A CA 1
ATOM 639 C C . ILE A 1 77 ? -13.162 0.589 1.967 1.00 83.62 77 ILE A C 1
ATOM 641 O O . ILE A 1 77 ? -13.704 1.366 1.182 1.00 83.62 77 ILE A O 1
ATOM 645 N N . ASP A 1 78 ? -13.456 -0.698 2.055 1.00 84.19 78 ASP A N 1
ATOM 646 C CA . ASP A 1 78 ? -14.500 -1.326 1.269 1.00 84.19 78 ASP A CA 1
ATOM 647 C C . ASP A 1 78 ? -15.845 -1.021 1.927 1.00 84.19 78 ASP A C 1
ATOM 649 O O . ASP A 1 78 ? -16.229 -1.637 2.926 1.00 84.19 78 ASP A O 1
ATOM 653 N N . THR A 1 79 ? -16.540 -0.022 1.388 1.00 83.56 79 THR A N 1
ATOM 654 C CA . THR A 1 79 ? -17.840 0.417 1.899 1.00 83.56 79 THR A CA 1
ATOM 655 C C . THR A 1 79 ? -18.968 -0.550 1.568 1.00 83.56 79 THR A C 1
ATOM 657 O O . THR A 1 79 ? -19.946 -0.612 2.312 1.00 83.56 79 THR A O 1
ATOM 660 N N . LEU A 1 80 ? -18.820 -1.343 0.501 1.00 85.44 80 LEU A N 1
ATOM 661 C CA . LEU A 1 80 ? -19.812 -2.324 0.065 1.00 85.44 80 LEU A CA 1
ATOM 662 C C . LEU A 1 80 ? -19.813 -3.531 1.001 1.00 85.44 80 LEU A C 1
ATOM 664 O O . LEU A 1 80 ? -20.844 -3.887 1.568 1.00 85.44 80 LEU A O 1
ATOM 668 N N . ASN A 1 81 ? -18.637 -4.118 1.226 1.00 88.62 81 ASN A N 1
ATOM 669 C CA . ASN A 1 81 ? -18.479 -5.276 2.105 1.00 88.62 81 ASN A CA 1
ATOM 670 C C . ASN A 1 81 ? -18.263 -4.889 3.573 1.00 88.62 81 ASN A C 1
ATOM 672 O O . ASN A 1 81 ? -18.110 -5.769 4.421 1.00 88.62 81 ASN A O 1
ATOM 676 N N . LYS A 1 82 ? -18.227 -3.585 3.871 1.00 91.00 82 LYS A N 1
ATOM 677 C CA . LYS A 1 82 ? -17.946 -3.008 5.190 1.00 91.00 82 LYS A CA 1
ATOM 678 C C . LYS A 1 82 ? -16.654 -3.546 5.807 1.00 91.00 82 LYS A C 1
ATOM 680 O O . LYS A 1 82 ? -16.626 -3.950 6.970 1.00 91.00 82 LYS A O 1
ATOM 685 N N . LYS A 1 83 ? -15.576 -3.559 5.022 1.00 91.50 83 LYS A N 1
ATOM 686 C CA . LYS A 1 83 ? -14.261 -4.089 5.409 1.00 91.50 83 LYS A CA 1
ATOM 687 C C . LYS A 1 83 ? -13.186 -3.012 5.405 1.00 91.50 83 LYS A C 1
ATOM 689 O O . LYS A 1 83 ? -13.203 -2.079 4.608 1.00 91.50 83 LYS A O 1
ATOM 694 N N . ILE A 1 84 ? -12.229 -3.153 6.312 1.00 91.31 84 ILE A N 1
ATOM 695 C CA . ILE A 1 84 ? -11.143 -2.197 6.519 1.00 91.31 84 ILE A CA 1
ATOM 696 C C . ILE A 1 84 ? -9.892 -2.907 7.032 1.00 91.31 84 ILE A C 1
ATOM 698 O O . ILE A 1 84 ? -9.963 -3.753 7.917 1.00 91.31 84 ILE A O 1
ATOM 702 N N . TYR A 1 85 ? -8.722 -2.494 6.547 1.00 88.88 85 TYR A N 1
ATOM 703 C CA . TYR A 1 85 ? -7.454 -2.838 7.183 1.00 88.88 85 TYR A CA 1
ATOM 704 C C . TYR A 1 85 ? -7.152 -1.904 8.362 1.00 88.88 85 TYR A C 1
ATOM 706 O O . TYR A 1 85 ? -6.948 -0.704 8.188 1.00 88.88 85 TYR A O 1
ATOM 714 N N . TYR A 1 86 ? -7.074 -2.468 9.565 1.00 88.56 86 TYR A N 1
ATOM 715 C CA . TYR A 1 86 ? -6.703 -1.782 10.799 1.00 88.56 86 TYR A CA 1
ATOM 716 C C . TYR A 1 86 ? -5.377 -2.342 11.323 1.00 88.56 86 TYR A C 1
ATOM 718 O O . TYR A 1 86 ? -5.313 -3.478 11.789 1.00 88.56 86 TYR A O 1
ATOM 726 N N . PHE A 1 87 ? -4.302 -1.552 11.208 1.00 84.38 87 PHE A N 1
ATOM 727 C CA . PHE A 1 87 ? -2.938 -1.928 11.623 1.00 84.38 87 PHE A CA 1
ATOM 728 C C . PHE A 1 87 ? -2.497 -3.334 11.165 1.00 84.38 87 PHE A C 1
ATOM 730 O O . PHE A 1 87 ? -1.893 -4.082 11.924 1.00 84.38 87 PHE A O 1
ATOM 737 N N . GLY A 1 88 ? -2.801 -3.689 9.913 1.00 83.56 88 GLY A N 1
ATOM 738 C CA . GLY A 1 88 ? -2.406 -4.967 9.305 1.00 83.56 88 GLY A CA 1
ATOM 739 C C . GLY A 1 88 ? -3.463 -6.071 9.382 1.00 83.56 88 GLY A C 1
ATOM 740 O O . GLY A 1 88 ? -3.370 -7.032 8.627 1.00 83.56 88 GLY A O 1
ATOM 741 N N . ASN A 1 89 ? -4.506 -5.905 10.197 1.00 87.56 89 ASN A N 1
ATOM 742 C CA . ASN A 1 89 ? -5.599 -6.868 10.298 1.00 87.56 89 ASN A CA 1
ATOM 743 C C . ASN A 1 89 ? -6.796 -6.423 9.460 1.00 87.56 89 ASN A C 1
ATOM 745 O O . ASN A 1 89 ? -7.219 -5.270 9.545 1.00 87.56 89 ASN A O 1
ATOM 749 N N . LEU A 1 90 ? -7.361 -7.338 8.673 1.00 90.94 90 LEU A N 1
ATOM 750 C CA . LEU A 1 90 ? -8.628 -7.100 7.989 1.00 90.94 90 LEU A CA 1
ATOM 751 C C . LEU A 1 90 ? -9.770 -7.249 9.000 1.00 90.94 90 LEU A C 1
ATOM 753 O O . LEU A 1 90 ? -9.975 -8.327 9.554 1.00 90.94 90 LEU A O 1
ATOM 757 N N . LEU A 1 91 ? -10.493 -6.161 9.238 1.00 93.56 91 LEU A N 1
ATOM 758 C CA . LEU A 1 91 ? -11.627 -6.080 10.148 1.00 93.56 91 LEU A CA 1
ATOM 759 C C . LEU A 1 91 ? -12.902 -5.749 9.372 1.00 93.56 91 LEU A C 1
ATOM 761 O O . LEU A 1 91 ? -12.864 -5.107 8.320 1.00 93.56 91 LEU A O 1
ATOM 765 N N . ASN A 1 92 ? -14.037 -6.141 9.937 1.00 94.38 92 ASN A N 1
ATOM 766 C CA . ASN A 1 92 ? -15.338 -5.640 9.522 1.00 94.38 92 ASN A CA 1
ATOM 767 C C . ASN A 1 92 ? -15.647 -4.352 10.292 1.00 94.38 92 ASN A C 1
ATOM 769 O O . ASN A 1 92 ? -15.174 -4.167 11.416 1.00 94.38 92 ASN A O 1
ATOM 773 N N . TYR A 1 93 ? -16.471 -3.473 9.730 1.00 93.88 93 TYR A N 1
ATOM 774 C CA . TYR A 1 93 ? -17.020 -2.347 10.474 1.00 93.88 93 TYR A CA 1
ATOM 775 C C . TYR A 1 93 ? -18.549 -2.334 10.465 1.00 93.88 93 TYR A C 1
ATOM 777 O O . TYR A 1 93 ? -19.205 -2.748 9.511 1.00 93.88 93 TYR A O 1
ATOM 785 N N . GLN A 1 94 ? -19.138 -1.865 11.561 1.00 93.75 94 GLN A N 1
ATOM 786 C CA . GLN A 1 94 ? -20.583 -1.711 11.707 1.00 93.75 94 GLN A CA 1
ATOM 787 C C . GLN A 1 94 ? -20.917 -0.319 12.217 1.00 93.75 94 GLN A C 1
ATOM 789 O O . GLN A 1 94 ? -20.165 0.261 12.995 1.00 93.75 94 GLN A O 1
ATOM 794 N N . ILE A 1 95 ? -22.073 0.194 11.805 1.00 89.62 95 ILE A N 1
ATOM 795 C CA . ILE A 1 95 ? -22.579 1.493 12.239 1.00 89.62 95 ILE A CA 1
ATOM 796 C C . ILE A 1 95 ? -23.879 1.254 12.988 1.00 89.62 95 ILE A C 1
ATOM 798 O O . ILE A 1 95 ? -24.835 0.733 12.417 1.00 89.62 95 ILE A O 1
ATOM 802 N N . LYS A 1 96 ? -23.894 1.593 14.276 1.00 89.38 96 LYS A N 1
ATOM 803 C CA . LYS A 1 96 ? -25.069 1.486 15.153 1.00 89.38 96 LYS A CA 1
ATOM 804 C C . LYS A 1 96 ? -25.064 2.664 16.112 1.00 89.38 96 LYS A C 1
ATOM 806 O O . LYS A 1 96 ? -24.000 3.039 16.590 1.00 89.38 96 LYS A O 1
ATOM 811 N N . ASN A 1 97 ? -26.228 3.238 16.406 1.00 86.25 97 ASN A N 1
ATOM 812 C CA . ASN A 1 97 ? -26.385 4.292 17.419 1.00 86.25 97 ASN A CA 1
ATOM 813 C C . ASN A 1 97 ? -25.358 5.432 17.281 1.00 86.25 97 ASN A C 1
ATOM 815 O O . ASN A 1 97 ? -24.753 5.861 18.262 1.00 86.25 97 ASN A O 1
ATOM 819 N N . ASN A 1 98 ? -25.117 5.880 16.045 1.00 86.81 98 ASN A N 1
ATOM 820 C CA . ASN A 1 98 ? -24.150 6.933 15.733 1.00 86.81 98 ASN A CA 1
ATOM 821 C C . ASN A 1 98 ? -22.693 6.630 16.158 1.00 86.81 98 ASN A C 1
ATOM 823 O O . ASN A 1 98 ? -21.883 7.521 16.421 1.00 86.81 98 ASN A O 1
ATOM 827 N N . LEU A 1 99 ? -22.342 5.348 16.228 1.00 90.31 99 LEU A N 1
ATOM 828 C CA . LEU 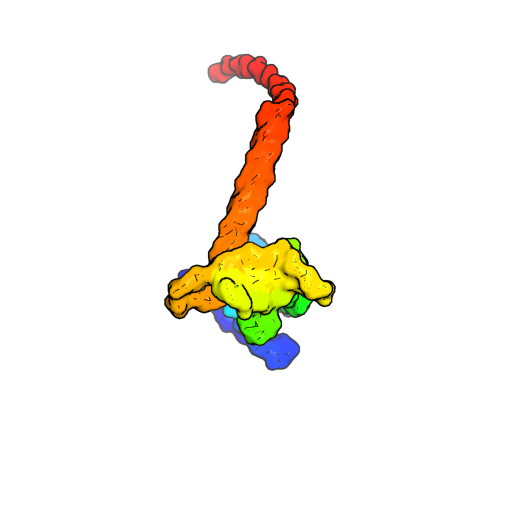A 1 99 ? -21.003 4.848 16.506 1.00 90.31 99 LEU A CA 1
ATOM 829 C C . LEU A 1 99 ? -20.560 3.932 15.368 1.00 90.31 99 LEU A C 1
ATOM 831 O O . LEU A 1 99 ? -21.349 3.142 14.848 1.00 90.31 99 LEU A O 1
ATOM 835 N N . ILE A 1 100 ? -19.282 4.028 15.016 1.00 92.50 100 ILE A N 1
ATOM 836 C CA . ILE A 1 100 ? -18.602 3.085 14.134 1.00 92.50 100 ILE A CA 1
ATOM 837 C C . ILE A 1 100 ? -17.842 2.098 15.016 1.00 92.50 100 ILE A C 1
ATOM 839 O O . ILE A 1 100 ? -17.039 2.504 15.857 1.00 92.50 100 ILE A O 1
ATOM 843 N N . TYR A 1 101 ? -18.105 0.811 14.823 1.00 94.62 101 TYR A N 1
ATOM 844 C CA . TYR A 1 101 ? -17.481 -0.306 15.525 1.00 94.62 101 TYR A CA 1
ATOM 845 C C . TYR A 1 101 ? -16.559 -1.043 14.561 1.00 94.62 101 TYR A C 1
ATOM 847 O O . TYR A 1 101 ? -17.012 -1.450 13.496 1.00 94.62 101 TYR A O 1
ATOM 855 N N . LEU A 1 102 ? -15.295 -1.232 14.935 1.00 94.62 102 LEU A N 1
ATOM 856 C CA . LEU A 1 102 ? -14.342 -2.101 14.246 1.00 94.62 102 LEU A CA 1
ATOM 857 C C . LEU A 1 102 ? -14.358 -3.474 14.918 1.00 94.62 102 LEU A C 1
ATOM 859 O O . LEU A 1 102 ? -14.159 -3.568 16.132 1.00 94.62 102 LEU A O 1
ATOM 863 N N . ILE A 1 103 ? -14.608 -4.513 14.130 1.00 96.00 103 ILE A N 1
ATOM 864 C CA . ILE A 1 103 ? -14.926 -5.863 14.590 1.00 96.00 103 ILE A CA 1
ATOM 865 C C . ILE A 1 103 ? -13.976 -6.862 13.927 1.00 96.00 103 ILE A C 1
ATOM 867 O O . ILE A 1 103 ? -13.779 -6.825 12.711 1.00 96.00 103 ILE A O 1
ATOM 871 N N . ASP A 1 104 ? -13.381 -7.752 14.717 1.00 93.50 104 ASP A N 1
ATOM 872 C CA . ASP A 1 104 ? -12.523 -8.819 14.195 1.00 93.50 104 ASP A CA 1
ATOM 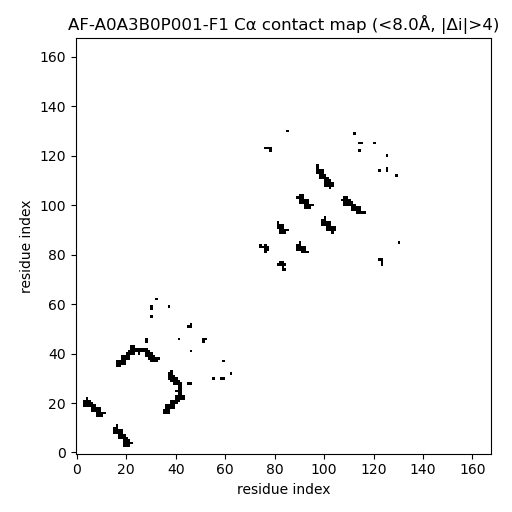873 C C . ASP A 1 104 ? -13.315 -9.978 13.565 1.00 93.50 104 ASP A C 1
ATOM 875 O O . ASP A 1 104 ? -14.545 -10.021 13.574 1.00 93.50 104 ASP A O 1
ATOM 879 N N . ALA A 1 105 ? -12.594 -10.950 13.006 1.00 90.31 105 ALA A N 1
ATOM 880 C CA . ALA A 1 105 ? -13.199 -12.146 12.420 1.00 90.31 105 ALA A CA 1
ATOM 881 C C . ALA A 1 105 ? -13.951 -13.025 13.444 1.00 90.31 105 ALA A C 1
ATOM 883 O O . ALA A 1 105 ? -14.745 -13.873 13.048 1.00 90.31 105 ALA A O 1
ATOM 884 N N . LYS A 1 106 ? -13.709 -12.832 14.747 1.00 93.38 106 LYS A N 1
ATOM 885 C CA . LYS A 1 106 ? -14.355 -13.544 15.857 1.00 93.38 106 LYS A CA 1
ATOM 886 C C . LYS A 1 106 ? -15.521 -12.745 16.459 1.00 93.38 106 LYS A C 1
ATOM 888 O O . LYS A 1 106 ? -16.019 -13.114 17.517 1.00 93.38 106 LYS A O 1
ATOM 893 N N . ASN A 1 107 ? -15.967 -11.674 15.797 1.00 91.50 107 ASN A N 1
ATOM 894 C CA . ASN A 1 107 ? -17.009 -10.758 16.262 1.00 91.50 107 ASN A CA 1
ATOM 895 C C . ASN A 1 107 ? -16.686 -9.964 17.544 1.00 91.50 107 ASN A C 1
ATOM 897 O O . ASN A 1 107 ? -17.584 -9.378 18.153 1.00 91.50 107 ASN A O 1
ATOM 901 N N . ASN A 1 108 ? -15.415 -9.850 17.929 1.00 93.50 108 ASN A N 1
ATOM 902 C CA . ASN A 1 108 ? -15.011 -8.994 19.039 1.00 93.50 108 ASN A CA 1
ATOM 903 C C . ASN A 1 108 ? -14.890 -7.539 18.587 1.00 93.50 108 ASN A C 1
ATOM 905 O O . ASN A 1 108 ? -14.318 -7.238 17.537 1.00 93.50 108 ASN A O 1
ATOM 909 N N . ILE A 1 109 ? -15.372 -6.615 19.421 1.00 94.06 109 ILE A N 1
ATOM 910 C CA . ILE A 1 109 ? -15.203 -5.177 19.195 1.00 94.06 109 ILE A CA 1
ATOM 911 C C . ILE A 1 109 ? -13.769 -4.795 19.562 1.00 94.06 109 ILE A C 1
ATOM 913 O O . ILE A 1 109 ? -13.415 -4.720 20.735 1.00 94.06 109 ILE A O 1
ATOM 917 N N . ILE A 1 110 ? -12.962 -4.497 18.548 1.00 93.62 110 ILE A N 1
ATOM 918 C CA . ILE A 1 110 ? -11.580 -4.035 18.715 1.00 93.62 110 ILE A CA 1
ATOM 919 C C . ILE A 1 110 ? -11.557 -2.551 19.076 1.00 93.62 110 ILE A C 1
ATOM 921 O O . ILE A 1 110 ? -10.773 -2.101 19.912 1.00 93.62 110 ILE A O 1
ATOM 925 N N . LYS A 1 111 ? -12.425 -1.763 18.435 1.00 93.19 111 LYS A N 1
ATOM 926 C CA . LYS A 1 111 ? -12.496 -0.318 18.650 1.00 93.19 111 LYS A CA 1
ATOM 927 C C . LYS A 1 111 ? -13.883 0.216 18.332 1.00 93.19 111 LYS A C 1
ATOM 929 O O . LYS A 1 111 ? -14.577 -0.320 17.475 1.00 93.19 111 LYS A O 1
ATOM 934 N N . LYS A 1 112 ? -14.269 1.310 18.985 1.00 93.00 112 LYS A N 1
ATOM 935 C CA . LYS A 1 112 ? -15.458 2.089 18.631 1.00 93.00 112 LYS A CA 1
ATOM 936 C C . LYS A 1 112 ? -15.172 3.583 18.695 1.00 93.00 112 LYS A C 1
ATOM 938 O O . LYS A 1 112 ? -14.394 4.019 19.542 1.00 93.00 112 LYS A O 1
ATOM 943 N N . PHE A 1 113 ? -15.807 4.363 17.829 1.00 91.50 113 PHE A N 1
ATOM 944 C CA . PHE A 1 113 ? -15.711 5.823 17.835 1.00 91.50 113 PHE A CA 1
ATOM 945 C C . PHE A 1 113 ? -16.998 6.467 17.314 1.00 91.50 113 PHE A C 1
ATOM 947 O O . PHE A 1 113 ? -17.770 5.840 16.592 1.00 91.50 113 PHE A O 1
ATOM 954 N N . LYS A 1 114 ? -17.251 7.719 17.713 1.00 88.38 114 LYS A N 1
ATOM 955 C CA . LYS A 1 114 ? -18.442 8.471 17.292 1.00 88.38 114 LYS A CA 1
ATOM 956 C C . LYS A 1 114 ? -18.413 8.714 15.788 1.00 88.38 114 LYS A C 1
ATOM 958 O O . LYS A 1 114 ? -17.442 9.268 15.270 1.00 88.38 114 LYS A O 1
ATOM 963 N N . LYS A 1 115 ? -19.500 8.340 15.112 1.00 82.69 115 LYS A N 1
ATOM 964 C CA . LYS A 1 115 ? -19.831 8.875 13.796 1.00 82.69 115 LYS A CA 1
ATOM 965 C C . LYS A 1 115 ? -20.209 10.338 14.030 1.00 82.69 115 LYS A C 1
ATOM 967 O O . LYS A 1 115 ? -21.001 10.651 14.914 1.00 82.69 115 LYS A O 1
ATOM 972 N N . SER A 1 116 ? -19.551 11.256 13.334 1.00 76.12 116 SER A N 1
ATOM 973 C CA . SER A 1 116 ? -19.962 12.659 13.393 1.00 76.12 116 SER A CA 1
ATOM 974 C C . SER A 1 116 ? -21.363 12.774 12.784 1.00 76.12 116 SER A C 1
ATOM 976 O O . SER A 1 116 ? -21.606 12.165 11.744 1.00 76.12 116 SER A O 1
ATOM 978 N N . ASN A 1 117 ? -22.253 13.578 13.377 1.00 66.19 117 ASN A N 1
ATOM 979 C CA . ASN A 1 117 ? -23.600 13.872 12.846 1.00 66.19 117 ASN A CA 1
ATOM 980 C C . ASN A 1 117 ? -23.580 14.709 11.554 1.00 66.19 117 ASN A C 1
ATOM 982 O O . ASN A 1 117 ? -24.593 15.263 11.149 1.00 66.19 117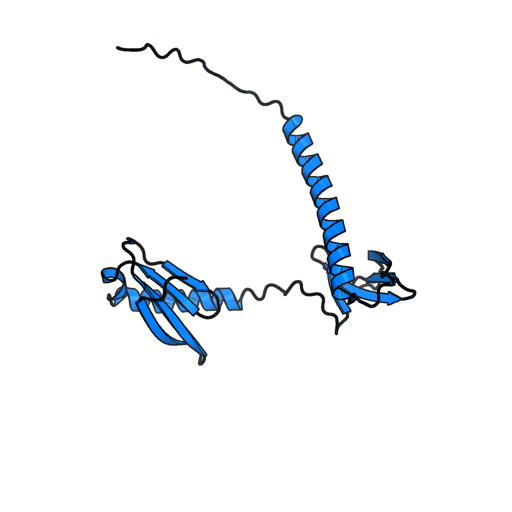 ASN A O 1
ATOM 986 N N . ASN A 1 118 ? -22.416 14.887 10.940 1.00 68.50 118 ASN A N 1
ATOM 987 C CA . ASN A 1 118 ? -22.282 15.727 9.771 1.00 68.50 118 ASN A CA 1
ATOM 988 C C . ASN A 1 118 ? -22.539 14.869 8.529 1.00 68.50 118 ASN A C 1
ATOM 990 O O . ASN A 1 118 ? -21.632 14.186 8.053 1.00 68.50 118 ASN A O 1
ATOM 994 N N . ASP A 1 119 ? -23.774 14.911 8.026 1.00 62.59 119 ASP A N 1
ATOM 995 C CA . ASP A 1 119 ? -24.256 14.126 6.875 1.00 62.59 119 ASP A CA 1
ATOM 996 C C . ASP A 1 119 ? -23.470 14.370 5.578 1.00 62.59 119 ASP A C 1
ATOM 998 O O . ASP A 1 119 ? -23.593 13.623 4.613 1.00 62.59 119 ASP A O 1
ATOM 1002 N N . LYS A 1 120 ? -22.610 15.394 5.555 1.00 69.06 120 LYS A N 1
ATOM 1003 C CA . LYS A 1 120 ? -21.715 15.695 4.432 1.00 69.06 120 LYS A CA 1
ATOM 1004 C C . LYS A 1 120 ? -20.566 14.698 4.263 1.00 69.06 120 LYS A C 1
ATOM 1006 O O . LYS A 1 120 ? -19.936 14.700 3.210 1.00 69.06 120 LYS A O 1
ATOM 1011 N N . PHE A 1 121 ? -20.241 13.904 5.284 1.00 75.56 121 PHE A N 1
ATOM 1012 C CA . PHE A 1 121 ? -19.100 12.991 5.237 1.00 75.56 121 PHE A CA 1
ATOM 1013 C C . PHE A 1 121 ? -19.541 11.536 5.135 1.00 75.56 121 PHE A C 1
ATOM 1015 O O . PHE A 1 121 ? -20.310 11.053 5.967 1.00 75.56 121 PHE A O 1
ATOM 1022 N N . ASP A 1 122 ? -18.991 10.832 4.146 1.00 82.19 122 ASP A N 1
ATOM 1023 C CA . ASP A 1 122 ? -19.183 9.395 4.006 1.00 82.19 122 ASP A CA 1
ATOM 1024 C C . ASP A 1 122 ? -18.447 8.614 5.113 1.00 82.19 122 ASP A C 1
ATOM 1026 O O . ASP A 1 122 ? -17.525 9.098 5.786 1.00 82.19 122 ASP A O 1
ATOM 1030 N N . ASP A 1 123 ? -18.871 7.369 5.322 1.00 81.81 123 ASP A N 1
ATOM 1031 C CA . ASP A 1 123 ? -18.310 6.513 6.367 1.00 81.81 123 ASP A CA 1
ATOM 1032 C C . ASP A 1 123 ? -16.810 6.274 6.151 1.00 81.81 123 ASP A C 1
ATOM 1034 O O . ASP A 1 123 ? -16.029 6.280 7.104 1.00 81.81 123 ASP A O 1
ATOM 1038 N N . ALA A 1 124 ? -16.386 6.131 4.891 1.00 85.81 124 ALA A N 1
ATOM 1039 C CA . ALA A 1 124 ? -14.987 5.947 4.530 1.00 85.81 124 ALA A CA 1
ATOM 1040 C C . ALA A 1 124 ? -14.122 7.141 4.962 1.00 85.81 124 ALA A C 1
ATOM 1042 O O . ALA A 1 124 ? -13.035 6.946 5.509 1.00 85.81 124 ALA A O 1
ATOM 1043 N N . PHE A 1 125 ? -14.583 8.375 4.768 1.00 87.12 125 PHE A N 1
ATOM 1044 C CA . PHE A 1 125 ? -13.881 9.580 5.198 1.00 87.12 125 PHE A CA 1
ATOM 1045 C C . PHE A 1 125 ? -13.785 9.672 6.719 1.00 87.12 125 PHE A C 1
ATOM 1047 O O . PHE A 1 125 ? -12.711 9.960 7.258 1.00 87.12 125 PHE A O 1
ATOM 1054 N N . LEU A 1 126 ? -14.877 9.386 7.431 1.00 87.81 126 LEU A N 1
ATOM 1055 C CA . LEU A 1 126 ? -14.888 9.391 8.896 1.00 87.81 126 LEU A CA 1
ATOM 1056 C C . LEU A 1 126 ? -13.906 8.363 9.466 1.00 87.81 126 LEU A C 1
ATOM 1058 O O . LEU A 1 126 ? -13.112 8.682 10.356 1.00 87.81 126 LEU A O 1
ATOM 1062 N N . ILE A 1 127 ? -13.906 7.155 8.904 1.00 88.56 127 ILE A N 1
ATOM 1063 C CA . ILE A 1 127 ? -12.980 6.092 9.282 1.00 88.56 127 ILE A CA 1
ATOM 1064 C C . ILE A 1 127 ? -11.529 6.474 8.930 1.00 88.56 127 ILE A C 1
ATOM 1066 O O . ILE A 1 127 ? -10.641 6.310 9.768 1.00 88.56 127 ILE A O 1
ATOM 1070 N N . LYS A 1 128 ? -11.261 7.053 7.749 1.00 88.88 128 LYS A N 1
ATOM 1071 C CA . LYS A 1 128 ? -9.919 7.546 7.366 1.00 88.88 128 LYS A CA 1
ATOM 1072 C C . LYS A 1 128 ? -9.392 8.592 8.344 1.00 88.88 128 LYS A C 1
ATOM 1074 O O . LYS A 1 128 ? -8.237 8.518 8.762 1.00 88.88 128 LYS A O 1
ATOM 1079 N N . ASN A 1 129 ? -10.227 9.551 8.736 1.00 88.56 129 ASN A N 1
ATOM 1080 C CA . ASN A 1 129 ? -9.841 10.580 9.701 1.00 88.56 129 ASN A CA 1
ATOM 1081 C C . ASN A 1 129 ? -9.541 9.995 11.078 1.00 88.56 129 ASN A C 1
ATOM 1083 O O . ASN A 1 129 ? -8.590 10.424 11.734 1.00 88.56 129 ASN A O 1
ATOM 1087 N N . PHE A 1 130 ? -10.325 9.007 11.505 1.00 90.69 130 PHE A N 1
ATOM 1088 C CA . PHE A 1 130 ? -10.060 8.276 12.735 1.00 90.69 130 PHE A CA 1
ATOM 1089 C C . PHE A 1 130 ? -8.704 7.554 12.679 1.00 90.69 130 PHE A C 1
ATOM 1091 O O . PHE A 1 130 ? -7.860 7.769 13.551 1.00 90.69 130 PHE A O 1
ATOM 1098 N N . LEU A 1 131 ? -8.449 6.783 11.615 1.00 89.31 131 LEU A N 1
ATOM 1099 C CA . LEU A 1 131 ? -7.174 6.089 11.411 1.00 89.31 131 LEU A CA 1
ATOM 1100 C C . LEU A 1 131 ? -5.986 7.052 11.401 1.00 89.31 131 LEU A C 1
ATOM 1102 O O . LEU A 1 131 ? -4.972 6.779 12.038 1.00 89.31 131 LEU A O 1
ATOM 1106 N N . LYS A 1 132 ? -6.111 8.191 10.709 1.00 90.25 132 LYS A N 1
ATOM 1107 C CA . LYS A 1 132 ? -5.068 9.222 10.663 1.00 90.25 132 LYS A CA 1
ATOM 1108 C C . LYS A 1 132 ? -4.715 9.712 12.066 1.00 90.25 132 LYS A C 1
ATOM 1110 O O . LYS A 1 132 ? -3.535 9.815 12.390 1.00 90.25 132 LYS A O 1
ATOM 1115 N N . LYS A 1 133 ? -5.719 9.990 12.904 1.00 91.62 133 LYS A N 1
ATOM 1116 C CA . LYS A 1 133 ? -5.502 10.429 14.291 1.00 91.62 133 LYS A CA 1
ATOM 1117 C C . LYS A 1 133 ? -4.799 9.357 15.125 1.00 91.62 133 LYS A C 1
ATOM 1119 O O . LYS A 1 133 ? -3.842 9.680 15.823 1.00 91.62 133 LYS A O 1
ATOM 1124 N N . GLU A 1 134 ? -5.222 8.096 15.033 1.00 91.31 134 GLU A N 1
ATOM 1125 C CA . GLU A 1 134 ? -4.555 7.012 15.769 1.00 91.31 134 GLU A CA 1
ATOM 1126 C C . GLU A 1 134 ? -3.120 6.768 15.289 1.00 91.31 134 GLU A C 1
ATOM 1128 O O . GLU A 1 134 ? -2.232 6.552 16.111 1.00 91.31 134 GLU A O 1
ATOM 1133 N N . LEU A 1 135 ? -2.873 6.832 13.979 1.00 90.62 135 LEU A N 1
ATOM 1134 C CA . LEU A 1 135 ? -1.531 6.698 13.412 1.00 90.62 135 LEU A CA 1
ATOM 1135 C C . LEU A 1 135 ? -0.599 7.798 13.911 1.00 90.62 135 LEU A C 1
ATOM 1137 O O . LEU A 1 135 ? 0.507 7.492 14.346 1.00 90.62 135 LEU A O 1
ATOM 1141 N N . LEU A 1 136 ? -1.055 9.052 13.893 1.00 92.38 136 LEU A N 1
ATOM 1142 C CA . LEU A 1 136 ? -0.287 10.183 14.409 1.00 92.38 136 LEU A CA 1
ATOM 1143 C C . LEU A 1 136 ? 0.034 10.017 15.897 1.00 92.38 136 LEU A C 1
ATOM 1145 O O . LEU A 1 136 ? 1.170 10.237 16.297 1.00 92.38 136 LEU A O 1
ATOM 1149 N N . SER A 1 137 ? -0.936 9.574 16.701 1.00 92.75 137 SER A N 1
ATOM 1150 C CA . SER A 1 137 ? -0.726 9.343 18.134 1.00 92.75 137 SER A CA 1
ATOM 1151 C C . SER A 1 137 ? 0.281 8.221 18.407 1.00 92.75 137 SER A C 1
ATOM 1153 O O . SER A 1 137 ? 1.180 8.397 19.227 1.00 92.75 137 SER A O 1
ATOM 1155 N N . LYS A 1 138 ? 0.178 7.087 17.701 1.00 90.94 138 LYS A N 1
ATOM 1156 C CA . LYS A 1 138 ? 1.155 5.994 17.833 1.00 90.94 138 LYS A CA 1
ATOM 1157 C C . LYS A 1 138 ? 2.539 6.419 17.357 1.00 90.94 138 LYS A C 1
ATOM 1159 O O . LYS A 1 138 ? 3.529 6.090 18.000 1.00 90.94 138 LYS A O 1
ATOM 1164 N N . PHE A 1 139 ? 2.608 7.142 16.243 1.00 92.31 139 PHE A N 1
ATOM 1165 C CA . PHE A 1 139 ? 3.868 7.644 15.713 1.00 92.31 139 PHE A CA 1
ATOM 1166 C C . PHE A 1 139 ? 4.547 8.601 16.694 1.00 92.31 139 PHE A C 1
ATOM 1168 O O . PHE A 1 139 ? 5.724 8.417 16.977 1.00 92.31 139 PHE A O 1
ATOM 1175 N N . ASP A 1 140 ? 3.812 9.565 17.255 1.00 93.44 140 ASP A N 1
ATOM 1176 C CA . ASP A 1 140 ? 4.340 10.506 18.250 1.00 93.44 140 ASP A CA 1
ATOM 1177 C C . ASP A 1 140 ? 4.886 9.777 19.488 1.00 93.44 140 ASP A C 1
ATOM 1179 O O . ASP A 1 140 ? 5.986 10.074 19.950 1.00 93.44 140 ASP A O 1
ATOM 1183 N N . PHE A 1 141 ? 4.171 8.757 19.974 1.00 93.38 141 PHE A N 1
ATOM 1184 C CA . PHE A 1 141 ? 4.644 7.910 21.070 1.00 93.38 141 PHE A CA 1
ATOM 1185 C C . PHE A 1 141 ? 5.984 7.230 20.741 1.00 93.38 141 PHE A C 1
ATOM 1187 O O . PHE A 1 141 ? 6.953 7.381 21.484 1.00 93.38 141 PHE A O 1
ATOM 1194 N N . PHE A 1 142 ? 6.073 6.529 19.606 1.00 90.75 142 PHE A N 1
ATOM 1195 C CA . PHE A 1 142 ? 7.307 5.840 19.216 1.00 90.75 142 PHE A CA 1
ATOM 1196 C C . PHE A 1 142 ? 8.453 6.804 18.891 1.00 90.75 142 PHE A C 1
ATOM 1198 O O . PHE A 1 142 ? 9.608 6.499 19.184 1.00 90.75 142 PHE A O 1
ATOM 1205 N N . ALA A 1 143 ? 8.155 7.971 18.320 1.00 90.69 143 ALA A N 1
ATOM 1206 C CA . ALA A 1 143 ? 9.147 9.005 18.058 1.00 90.69 143 ALA A CA 1
ATOM 1207 C C . ALA A 1 143 ? 9.750 9.543 19.364 1.00 90.69 143 ALA A C 1
ATOM 1209 O O . ALA A 1 143 ? 10.968 9.692 19.456 1.00 90.69 143 ALA A O 1
ATOM 1210 N N . LYS A 1 144 ? 8.923 9.768 20.393 1.00 91.31 144 LYS A N 1
ATOM 1211 C CA . LYS A 1 144 ? 9.379 10.178 21.730 1.00 91.31 144 LYS A CA 1
ATOM 1212 C C . LYS A 1 144 ? 10.226 9.103 22.404 1.00 91.31 144 LYS A C 1
ATOM 1214 O O . LYS A 1 144 ? 11.295 9.416 22.917 1.00 91.31 144 LYS A O 1
ATOM 1219 N N . GLU A 1 145 ? 9.798 7.843 22.357 1.00 89.69 145 GLU A N 1
ATOM 1220 C CA . GLU A 1 145 ? 10.575 6.710 22.881 1.00 89.69 145 GLU A CA 1
ATOM 1221 C C . GLU A 1 145 ? 11.947 6.583 22.198 1.00 89.69 145 GLU A C 1
ATOM 1223 O O . GLU A 1 145 ? 12.977 6.426 22.861 1.00 89.69 145 GLU A O 1
ATOM 1228 N N . ALA A 1 146 ? 11.989 6.722 20.870 1.00 88.19 146 ALA A N 1
ATOM 1229 C CA . ALA A 1 146 ? 13.233 6.707 20.107 1.00 88.19 146 ALA A CA 1
ATOM 1230 C C . ALA A 1 146 ? 14.138 7.898 20.460 1.00 88.19 146 ALA A C 1
ATOM 1232 O O . ALA A 1 146 ? 15.332 7.711 20.691 1.00 88.19 146 ALA A O 1
ATOM 1233 N N . ALA A 1 147 ? 13.580 9.108 20.558 1.00 87.56 147 ALA A N 1
ATOM 1234 C CA . ALA A 1 147 ? 14.322 10.301 20.960 1.00 87.56 147 ALA A CA 1
ATOM 1235 C C . ALA A 1 147 ? 14.909 10.151 22.373 1.00 87.56 147 ALA A C 1
ATOM 1237 O O . ALA A 1 147 ? 16.098 10.391 22.570 1.00 87.56 147 ALA A O 1
ATOM 1238 N N . ASN A 1 148 ? 14.117 9.662 23.332 1.00 84.38 148 ASN A N 1
ATOM 1239 C CA . ASN A 1 148 ? 14.574 9.366 24.690 1.00 84.38 148 ASN A CA 1
ATOM 1240 C C . ASN A 1 148 ? 15.702 8.328 24.698 1.00 84.38 148 ASN A C 1
ATOM 1242 O O . ASN A 1 148 ? 16.671 8.473 25.440 1.00 84.38 148 ASN A O 1
ATOM 1246 N N . SER A 1 149 ? 15.597 7.297 23.860 1.00 83.44 149 SER A N 1
ATOM 1247 C CA . SER A 1 149 ? 16.627 6.261 23.730 1.00 83.44 149 SER A CA 1
ATOM 1248 C C . SER A 1 149 ? 17.936 6.807 23.154 1.00 83.44 149 SER A C 1
ATOM 1250 O O . SER A 1 149 ? 19.010 6.375 23.563 1.00 83.44 149 SER A O 1
ATOM 1252 N N . ILE A 1 150 ? 17.866 7.764 22.224 1.00 79.31 150 ILE A N 1
ATOM 1253 C CA . ILE A 1 150 ? 19.044 8.448 21.671 1.00 79.31 150 ILE A CA 1
ATOM 1254 C C . ILE A 1 150 ? 19.664 9.379 22.717 1.00 79.31 150 ILE A C 1
ATOM 1256 O O . ILE A 1 150 ? 20.873 9.334 22.915 1.00 79.31 150 ILE A O 1
ATOM 1260 N N . LEU A 1 151 ? 18.853 10.179 23.414 1.00 75.00 151 LEU A N 1
ATOM 1261 C CA . LEU A 1 151 ? 19.325 11.121 24.435 1.00 75.00 151 LEU A CA 1
ATOM 1262 C C . LEU A 1 151 ? 19.972 10.421 25.636 1.00 75.00 151 LEU A C 1
ATOM 1264 O O . LEU A 1 151 ? 20.896 10.959 26.234 1.00 75.00 151 LEU A O 1
ATOM 1268 N N . LYS A 1 152 ? 19.507 9.216 25.984 1.00 75.44 152 LYS A N 1
ATOM 1269 C CA . LYS A 1 152 ? 20.072 8.403 27.071 1.00 75.44 152 LYS A CA 1
ATOM 1270 C C . LYS A 1 152 ? 21.324 7.615 26.672 1.00 75.44 152 LYS A C 1
ATOM 1272 O O . LYS A 1 152 ? 21.916 6.966 27.532 1.00 75.44 152 LYS A O 1
ATOM 1277 N N . LYS A 1 153 ? 21.738 7.628 25.399 1.00 70.44 153 LYS A N 1
ATOM 1278 C CA . LYS A 1 153 ? 23.016 7.020 25.010 1.00 70.44 153 LYS A CA 1
ATOM 1279 C C . LYS A 1 153 ? 24.163 7.927 25.442 1.00 70.44 153 LYS A C 1
ATOM 1281 O O . LYS A 1 153 ? 24.254 9.061 24.984 1.00 70.44 153 LYS A O 1
ATOM 1286 N N . ASN A 1 154 ? 25.090 7.385 26.232 1.0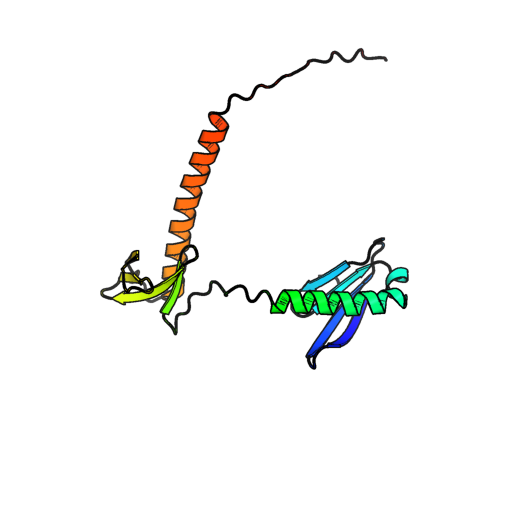0 62.53 154 ASN A N 1
ATOM 1287 C CA . ASN A 1 154 ? 26.429 7.958 26.331 1.00 62.53 154 ASN A CA 1
ATOM 1288 C C . ASN A 1 154 ? 27.086 7.868 24.951 1.00 62.53 154 ASN A C 1
ATOM 1290 O O . ASN A 1 154 ? 27.383 6.781 24.452 1.00 62.53 154 ASN A O 1
ATOM 1294 N N . LEU A 1 155 ? 27.249 9.019 24.310 1.00 63.19 155 LEU A N 1
ATOM 1295 C CA . LEU A 1 155 ? 28.010 9.148 23.081 1.00 63.19 155 LEU A CA 1
ATOM 1296 C C . LEU A 1 155 ? 29.470 9.389 23.471 1.00 63.19 155 LEU A C 1
ATOM 1298 O O . LEU A 1 155 ? 29.849 10.515 23.785 1.00 63.19 155 LEU A O 1
ATOM 1302 N N . ASP A 1 156 ? 30.285 8.331 23.454 1.00 59.31 156 ASP A N 1
ATOM 1303 C CA . ASP A 1 156 ? 31.741 8.442 23.600 1.00 59.31 156 ASP A CA 1
ATOM 1304 C C . ASP A 1 156 ? 32.334 9.083 22.339 1.00 59.31 156 ASP A C 1
ATOM 1306 O O . ASP A 1 156 ? 32.830 8.420 21.422 1.00 59.31 156 ASP A O 1
ATOM 1310 N N . PHE A 1 157 ? 32.259 10.409 22.267 1.00 58.66 157 PHE A N 1
ATOM 1311 C CA . PHE A 1 157 ? 32.934 11.168 21.229 1.00 58.66 157 PHE A CA 1
ATOM 1312 C C . PHE A 1 157 ? 34.437 11.198 21.525 1.00 58.66 157 PHE A C 1
ATOM 1314 O O . PHE A 1 157 ? 34.921 11.985 22.334 1.00 58.66 157 PHE A O 1
ATOM 1321 N N . LYS A 1 158 ? 35.205 10.351 20.835 1.00 67.50 158 LYS A N 1
ATOM 1322 C CA . LYS A 1 158 ? 36.663 10.506 20.751 1.00 67.50 158 LYS A CA 1
ATOM 1323 C C . LYS A 1 158 ? 36.985 11.583 19.719 1.00 67.50 158 LYS A C 1
ATOM 1325 O O . LYS A 1 158 ? 37.079 11.296 18.528 1.00 67.50 158 LYS A O 1
ATOM 1330 N N . TYR A 1 159 ? 37.146 12.824 20.162 1.00 62.06 159 TYR A N 1
ATOM 1331 C CA . TYR A 1 159 ? 37.713 13.887 19.332 1.00 62.06 159 TYR A CA 1
ATOM 1332 C C . TYR A 1 159 ? 39.239 13.884 19.453 1.00 62.06 159 TYR A C 1
ATOM 1334 O O . TYR A 1 159 ? 39.790 13.877 20.549 1.00 62.06 159 TYR A O 1
ATOM 1342 N N . SER A 1 160 ? 39.927 13.917 18.311 1.00 63.56 160 SER A N 1
ATOM 1343 C CA . SER A 1 160 ? 41.350 14.249 18.239 1.00 63.56 160 SER A CA 1
ATOM 1344 C C . SER A 1 160 ? 41.490 15.607 17.559 1.00 63.56 160 SER A C 1
ATOM 1346 O O . SER A 1 160 ? 41.209 15.718 16.363 1.00 63.56 160 SER A O 1
ATOM 1348 N N . LEU A 1 161 ? 41.927 16.629 18.295 1.00 57.56 161 LEU A N 1
ATOM 1349 C CA . LEU A 1 161 ? 42.428 17.865 17.699 1.00 57.56 161 LEU A CA 1
ATOM 1350 C C . LEU A 1 161 ? 43.757 17.532 17.019 1.00 57.56 161 LEU A C 1
ATOM 1352 O O . LEU A 1 161 ? 44.737 17.193 17.677 1.00 57.56 161 LEU A O 1
ATOM 1356 N N . ARG A 1 162 ? 43.762 17.536 15.685 1.00 61.25 162 ARG A N 1
ATOM 1357 C CA . ARG A 1 162 ? 45.001 17.469 14.915 1.00 61.25 162 ARG A CA 1
ATOM 1358 C C . ARG A 1 162 ? 45.384 18.890 14.562 1.00 61.25 162 ARG A C 1
ATOM 1360 O O . ARG A 1 162 ? 44.759 19.484 13.685 1.00 61.25 162 ARG A O 1
ATOM 1367 N N . ASP A 1 163 ? 46.423 19.396 15.209 1.00 62.47 163 ASP A N 1
ATOM 1368 C CA . ASP A 1 163 ? 47.096 20.598 14.746 1.00 62.47 163 ASP A CA 1
ATOM 1369 C C . ASP A 1 163 ? 47.674 20.299 13.365 1.00 62.47 163 ASP A C 1
ATOM 1371 O O . ASP A 1 163 ? 48.649 19.559 13.198 1.00 62.47 163 ASP A O 1
ATOM 1375 N N . LYS A 1 164 ? 47.025 20.835 12.330 1.00 57.72 164 LYS A N 1
ATOM 1376 C CA . LYS A 1 164 ? 47.659 20.938 11.024 1.00 57.72 164 LYS A CA 1
ATOM 1377 C C . LYS A 1 164 ? 48.870 21.843 11.229 1.00 57.72 164 LYS A C 1
ATOM 1379 O O . LYS A 1 164 ? 48.704 23.041 11.435 1.00 57.72 164 LYS A O 1
ATOM 1384 N N . LYS A 1 165 ? 50.080 21.288 11.118 1.00 61.97 165 LYS A N 1
ATOM 1385 C CA . LYS A 1 165 ? 51.246 22.091 10.741 1.00 61.97 165 LYS A CA 1
ATOM 1386 C C . LYS A 1 165 ? 50.910 22.713 9.389 1.00 61.97 165 LYS A C 1
ATOM 1388 O O . LYS A 1 165 ? 50.942 22.036 8.365 1.00 61.97 165 LYS A O 1
ATOM 1393 N N . THR A 1 166 ? 50.500 23.973 9.407 1.00 53.66 166 THR A N 1
ATOM 1394 C CA . THR A 1 166 ? 50.421 24.820 8.223 1.00 53.66 166 THR A CA 1
ATOM 1395 C C . THR A 1 166 ? 51.813 24.865 7.606 1.00 53.66 166 THR A C 1
ATOM 1397 O O . THR A 1 166 ? 52.727 25.456 8.176 1.00 53.66 166 THR A O 1
ATOM 1400 N N . SER A 1 167 ? 51.990 24.181 6.480 1.00 46.94 167 SER A N 1
ATOM 1401 C CA . SER A 1 167 ? 53.035 24.521 5.519 1.00 46.94 167 SER A CA 1
ATOM 1402 C C . SER A 1 167 ? 52.476 25.687 4.713 1.00 46.94 167 SER A C 1
ATOM 1404 O O . SER A 1 167 ? 51.369 25.566 4.185 1.00 46.94 167 SER A O 1
ATOM 1406 N N . TRP A 1 168 ? 53.182 26.815 4.737 1.00 37.69 168 TRP A N 1
ATOM 1407 C CA . TRP A 1 168 ? 52.991 27.892 3.770 1.00 37.69 168 TRP A CA 1
ATOM 1408 C C . TRP A 1 168 ? 53.180 27.364 2.347 1.00 37.69 168 TRP A C 1
ATOM 1410 O O . TRP A 1 168 ? 54.031 26.458 2.180 1.00 37.69 168 TRP A O 1
#

Nearest PDB structures (foldseek):
  5c0x-assembly1_I  TM=5.032E-01  e=1.431E+00  Saccharomyces cerevisiae S288C
  4ifd-assembly1_I  TM=4.224E-01  e=1.056E+00  Saccharomyces cerevisiae S288C
  5c0w-assembly1_I  TM=4.631E-01  e=3.790E+00  Saccharomyces cerevisiae S288C
  7k7l-assembly1_A  TM=3.289E-01  e=3.356E+00  Homo sapiens

Radius of gyration: 27.2 Å; Cα contacts (8 Å, |Δi|>4): 175; chains: 1; bounding box: 79×41×59 Å

Mean predicted aligned error: 15.72 Å

pLDDT: mean 83.22, std 11.63, range [37.69, 96.0]

Organism: NCBI:txid45363